Protein AF-A0A3D4AYK6-F1 (afdb_monomer)

Structure (mmCIF, N/CA/C/O backbone):
data_AF-A0A3D4AYK6-F1
#
_entry.id   AF-A0A3D4AYK6-F1
#
loop_
_atom_site.group_PDB
_atom_site.id
_atom_site.type_symbol
_atom_site.label_atom_id
_atom_site.label_alt_id
_atom_site.label_comp_id
_atom_site.label_asym_id
_atom_site.label_entity_id
_atom_site.label_seq_id
_atom_site.pdbx_PDB_ins_code
_atom_site.Cartn_x
_atom_site.Cartn_y
_atom_site.Cartn_z
_atom_site.occupancy
_atom_site.B_iso_or_equiv
_atom_site.auth_seq_id
_atom_site.auth_comp_id
_atom_site.auth_asym_id
_atom_site.auth_atom_id
_atom_site.pdbx_PDB_model_num
ATOM 1 N N . MET A 1 1 ? -18.790 14.478 -2.225 1.00 57.59 1 MET A N 1
ATOM 2 C CA . MET A 1 1 ? -19.234 14.473 -0.810 1.00 57.59 1 MET A CA 1
ATOM 3 C C . MET A 1 1 ? -19.703 13.099 -0.328 1.00 57.59 1 MET A C 1
ATOM 5 O O . MET A 1 1 ? -19.259 12.702 0.737 1.00 57.59 1 MET A O 1
ATOM 9 N N . GLY A 1 2 ? -20.512 12.340 -1.085 1.00 77.00 2 GLY A N 1
ATOM 10 C CA . GLY A 1 2 ? -21.044 11.041 -0.624 1.00 77.00 2 GLY A CA 1
ATOM 11 C C . GLY A 1 2 ? -20.002 9.962 -0.275 1.00 77.00 2 GLY A C 1
ATOM 12 O O . GLY A 1 2 ? -20.134 9.315 0.756 1.00 77.00 2 GLY A O 1
ATOM 13 N N . HIS A 1 3 ? -18.936 9.813 -1.074 1.00 80.19 3 HIS A N 1
ATOM 14 C CA . HIS A 1 3 ? -17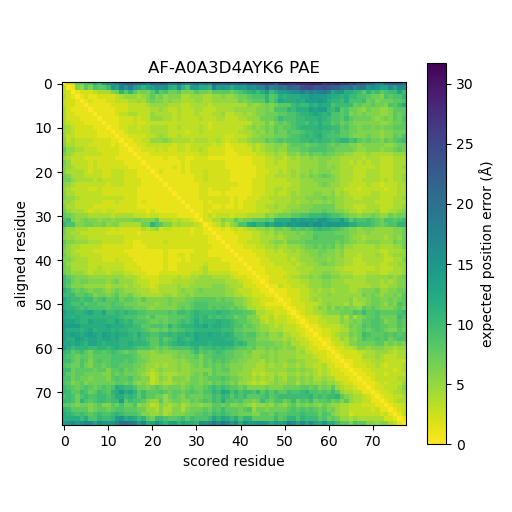.898 8.794 -0.835 1.00 80.19 3 H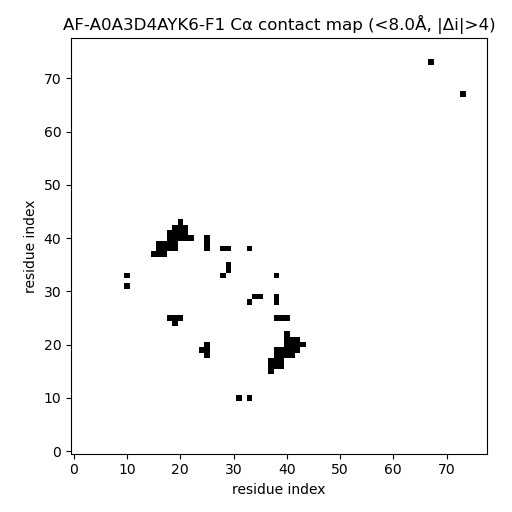IS A CA 1
ATOM 15 C C . HIS A 1 3 ? -17.164 8.966 0.501 1.00 80.19 3 HIS A C 1
ATOM 17 O O . HIS A 1 3 ? -17.000 8.003 1.236 1.00 80.19 3 HIS A O 1
ATOM 23 N N . TYR A 1 4 ? -16.789 10.198 0.850 1.00 83.62 4 TYR A N 1
ATOM 24 C CA . TYR A 1 4 ? -16.083 10.474 2.100 1.00 83.62 4 TYR A CA 1
ATOM 25 C C . TYR A 1 4 ? -16.945 10.159 3.327 1.00 83.62 4 TYR A C 1
ATOM 27 O O . TYR A 1 4 ? -16.479 9.520 4.261 1.00 83.62 4 TYR A O 1
ATOM 35 N N . LEU A 1 5 ? -18.223 10.557 3.315 1.00 87.00 5 LEU A N 1
ATOM 36 C CA . LEU A 1 5 ? -19.139 10.247 4.413 1.00 87.00 5 LEU A CA 1
ATOM 37 C C . LEU A 1 5 ? -19.342 8.734 4.567 1.00 87.00 5 LEU A C 1
ATOM 39 O O . LEU A 1 5 ? -19.362 8.227 5.684 1.00 87.00 5 LEU A O 1
ATOM 43 N N . PHE A 1 6 ? -19.452 8.011 3.452 1.00 90.44 6 PHE A N 1
ATOM 44 C CA . PHE A 1 6 ? -19.553 6.556 3.463 1.00 90.44 6 PHE A CA 1
ATOM 45 C C . PHE A 1 6 ? -18.309 5.895 4.077 1.00 90.44 6 PHE A C 1
ATOM 47 O O . PHE A 1 6 ? -18.442 5.035 4.944 1.00 90.44 6 PHE A O 1
ATOM 54 N N . GLU A 1 7 ? -17.109 6.343 3.702 1.00 87.12 7 GLU A N 1
ATOM 55 C CA . GLU A 1 7 ? -15.857 5.878 4.310 1.00 87.12 7 GLU A CA 1
ATOM 56 C C . GLU A 1 7 ? -15.807 6.173 5.814 1.00 87.12 7 GLU A C 1
ATOM 58 O O . GLU A 1 7 ? -15.433 5.301 6.597 1.00 87.12 7 GLU A O 1
ATOM 63 N N . GLN A 1 8 ? -16.251 7.360 6.242 1.00 87.25 8 GLN A N 1
ATOM 64 C CA . GLN A 1 8 ? -16.347 7.688 7.666 1.00 87.25 8 GLN A CA 1
ATOM 65 C C . GLN A 1 8 ? -17.309 6.746 8.399 1.00 87.25 8 GLN A C 1
ATOM 67 O O . GLN A 1 8 ? -16.967 6.258 9.473 1.00 87.25 8 GLN A O 1
ATOM 72 N N . ILE A 1 9 ? -18.474 6.429 7.824 1.00 90.62 9 ILE A N 1
ATOM 73 C CA . ILE A 1 9 ? -19.421 5.475 8.425 1.00 90.62 9 ILE A CA 1
ATOM 74 C C . ILE A 1 9 ? -18.768 4.099 8.591 1.00 90.62 9 ILE A C 1
ATOM 76 O O . ILE A 1 9 ? -18.855 3.521 9.672 1.00 90.62 9 ILE A O 1
ATOM 80 N N . LEU A 1 10 ? -18.073 3.600 7.563 1.00 89.56 10 LEU A N 1
ATOM 81 C CA . LEU A 1 10 ? -17.399 2.300 7.615 1.00 89.56 10 LEU A CA 1
ATOM 82 C C . LEU A 1 10 ? -16.371 2.221 8.748 1.00 89.56 10 LEU A C 1
ATOM 84 O O . LEU A 1 10 ? -16.314 1.216 9.451 1.00 89.56 10 LEU A O 1
ATOM 88 N N . VAL A 1 11 ? -15.585 3.276 8.957 1.00 90.06 11 VAL A N 1
ATOM 89 C CA . VAL A 1 11 ? -14.554 3.299 10.007 1.00 90.06 11 VAL A CA 1
ATOM 90 C C . VAL A 1 11 ? -15.156 3.240 11.419 1.00 90.06 11 VAL A C 1
ATOM 92 O O . VAL A 1 11 ? -14.537 2.688 12.325 1.00 90.06 11 VAL A O 1
ATOM 95 N N . HIS A 1 12 ? -16.384 3.731 11.604 1.00 89.44 12 HIS A N 1
ATOM 96 C CA . HIS A 1 12 ? -17.076 3.714 12.898 1.00 89.44 12 HIS A CA 1
ATOM 97 C C . HIS A 1 12 ? -17.875 2.429 13.160 1.00 89.44 12 HIS A C 1
ATOM 99 O O . HIS A 1 12 ? -18.402 2.248 14.261 1.00 89.44 12 HIS A O 1
ATOM 105 N N . LEU A 1 13 ? -17.979 1.522 12.184 1.00 91.25 13 LEU A N 1
ATOM 106 C CA . LEU A 1 13 ? -18.624 0.231 12.401 1.00 91.25 13 LEU A CA 1
ATOM 107 C C . LEU A 1 13 ? -17.800 -0.635 13.373 1.00 91.25 13 LEU A C 1
ATOM 109 O O . LEU A 1 13 ? -16.568 -0.567 13.390 1.00 91.25 13 LEU A O 1
ATOM 113 N N . PRO A 1 14 ? -18.454 -1.493 14.178 1.00 91.75 14 PRO A N 1
ATOM 114 C CA . PRO A 1 14 ? -17.809 -2.254 15.247 1.00 91.75 14 PRO A CA 1
ATOM 115 C C . PRO A 1 14 ? -17.043 -3.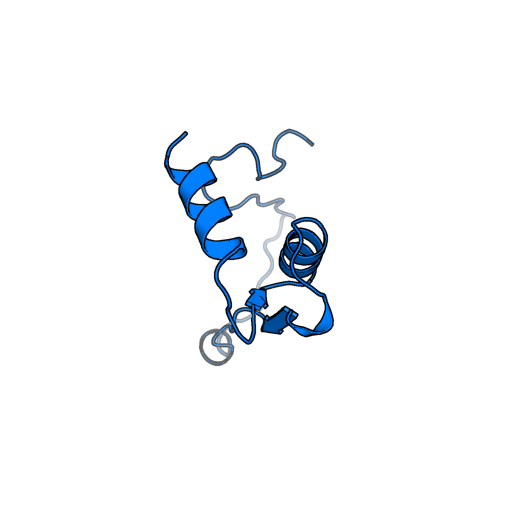483 14.725 1.00 91.75 14 PRO A C 1
ATOM 117 O O . PRO A 1 14 ? -17.220 -4.599 15.214 1.00 91.75 14 PRO A O 1
ATOM 120 N N . PHE A 1 15 ? -16.166 -3.303 13.737 1.00 94.31 15 PHE A N 1
ATOM 121 C CA . PHE A 1 15 ? -15.317 -4.377 13.237 1.00 94.31 15 PHE A CA 1
ATOM 122 C C . PHE A 1 15 ? -14.340 -4.866 14.322 1.00 94.31 15 PHE A C 1
ATOM 124 O O . PHE A 1 15 ? -13.822 -4.100 15.148 1.00 94.31 15 PHE A O 1
ATOM 131 N N . GLY A 1 16 ? -14.081 -6.178 14.322 1.00 95.50 16 GLY A N 1
ATOM 132 C CA . GLY A 1 16 ? -13.113 -6.805 15.227 1.00 95.50 16 GLY A CA 1
ATOM 133 C C . GLY A 1 16 ? -11.660 -6.543 14.823 1.00 95.50 16 GLY A C 1
ATOM 134 O O . GLY A 1 16 ? -10.778 -6.485 15.686 1.00 95.50 16 GLY A O 1
ATOM 135 N N . ARG A 1 17 ? -11.420 -6.371 13.518 1.00 95.06 17 ARG A N 1
ATOM 136 C CA . ARG A 1 17 ? -10.126 -6.038 12.919 1.00 95.06 17 ARG A CA 1
ATOM 137 C C . ARG A 1 17 ? -10.317 -5.112 11.721 1.00 95.06 17 ARG A C 1
ATOM 139 O O . ARG A 1 17 ? -11.295 -5.249 10.991 1.00 95.06 17 ARG A O 1
ATOM 146 N N . PHE A 1 18 ? -9.349 -4.233 11.507 1.00 96.06 18 PHE A N 1
ATOM 147 C CA . PHE A 1 18 ? -9.196 -3.416 10.311 1.00 96.06 18 PHE A CA 1
ATOM 148 C C . PHE A 1 18 ? -7.927 -3.856 9.592 1.00 96.06 18 PHE A C 1
ATOM 150 O O . PHE A 1 18 ? -6.854 -3.885 10.193 1.00 96.06 18 PHE A O 1
ATOM 157 N N . ILE A 1 19 ? -8.053 -4.210 8.316 1.00 96.12 19 ILE A N 1
ATOM 158 C CA . ILE A 1 19 ? -6.921 -4.666 7.512 1.00 96.12 19 ILE A CA 1
ATOM 159 C C . ILE A 1 19 ? -6.379 -3.492 6.706 1.00 96.12 19 ILE A C 1
ATOM 161 O O . ILE A 1 19 ? -7.070 -2.941 5.850 1.00 96.12 19 ILE A O 1
ATOM 165 N N . ALA A 1 20 ? -5.137 -3.111 6.981 1.00 96.62 20 ALA A N 1
ATOM 166 C CA . ALA A 1 20 ? -4.411 -2.100 6.231 1.00 96.62 20 ALA A CA 1
ATOM 167 C C . ALA A 1 20 ? -3.453 -2.767 5.237 1.00 96.62 20 ALA A C 1
ATOM 169 O O . ALA A 1 20 ? -2.729 -3.688 5.595 1.00 96.62 20 ALA A O 1
ATOM 170 N N . VAL A 1 21 ? -3.392 -2.269 4.001 1.00 97.31 21 VAL A N 1
ATOM 171 C CA . VAL A 1 21 ? -2.504 -2.834 2.960 1.00 97.31 21 VAL A CA 1
ATOM 172 C C . VAL A 1 21 ? -1.052 -2.354 3.047 1.00 97.31 21 VAL A C 1
ATOM 174 O O . VAL A 1 21 ? -0.192 -2.771 2.274 1.00 97.31 21 VAL A O 1
ATOM 177 N N . SER A 1 22 ? -0.778 -1.426 3.962 1.00 97.31 22 SER A N 1
ATOM 178 C CA . SER A 1 22 ? 0.543 -0.857 4.221 1.00 97.31 22 SER A CA 1
ATOM 179 C C . SER A 1 22 ? 0.569 -0.206 5.603 1.00 97.31 22 SER A C 1
ATOM 181 O O . SER A 1 22 ? -0.489 0.135 6.144 1.00 97.31 22 SER A O 1
ATOM 183 N N . HIS A 1 23 ? 1.765 0.055 6.136 1.00 96.88 23 HIS A N 1
ATOM 184 C CA . HIS A 1 23 ? 1.916 0.885 7.335 1.00 96.88 23 HIS A CA 1
ATOM 185 C C . HIS A 1 23 ? 1.321 2.282 7.148 1.00 96.88 23 HIS A C 1
ATOM 187 O O . HIS A 1 23 ? 0.591 2.741 8.012 1.00 96.88 23 HIS A O 1
ATOM 193 N N . PHE A 1 24 ? 1.501 2.911 5.981 1.00 94.94 24 PHE A N 1
ATOM 194 C CA . PHE A 1 24 ? 0.916 4.227 5.706 1.00 94.94 24 PHE A CA 1
ATOM 195 C C . PHE A 1 24 ? -0.614 4.238 5.856 1.00 94.94 24 PHE A C 1
ATOM 197 O O . PHE A 1 24 ? -1.191 5.152 6.448 1.00 94.94 24 PHE A O 1
ATOM 204 N N . THR A 1 25 ? -1.290 3.213 5.329 1.00 94.38 25 THR A N 1
ATOM 205 C CA . THR A 1 25 ? -2.743 3.063 5.484 1.00 94.38 25 THR A CA 1
ATOM 206 C C . THR A 1 25 ? -3.121 2.781 6.940 1.00 94.38 25 THR A C 1
ATOM 208 O O . THR A 1 25 ? -4.100 3.344 7.425 1.00 94.38 25 THR A O 1
ATOM 211 N N . GLY A 1 26 ? -2.345 1.950 7.641 1.00 96.19 26 GLY A N 1
ATOM 212 C CA . GLY A 1 26 ? -2.557 1.635 9.056 1.00 96.19 26 GLY A CA 1
ATOM 213 C C . GLY A 1 26 ? -2.442 2.868 9.950 1.00 96.19 26 GLY A C 1
ATOM 214 O O . GLY A 1 26 ? -3.355 3.157 10.718 1.00 96.19 26 GLY A O 1
ATOM 215 N N . ASP A 1 27 ? -1.392 3.662 9.765 1.00 95.38 27 ASP A N 1
ATOM 216 C CA . ASP A 1 27 ? -1.162 4.902 10.509 1.00 95.38 27 ASP A CA 1
ATOM 217 C C . ASP A 1 27 ? -2.287 5.913 10.270 1.00 95.38 27 ASP A C 1
ATOM 219 O O . ASP A 1 27 ? -2.695 6.639 11.178 1.00 95.38 27 ASP A O 1
ATOM 223 N N . ARG A 1 28 ? -2.830 5.961 9.046 1.00 93.62 28 ARG A N 1
ATOM 224 C CA . ARG A 1 28 ? -4.007 6.785 8.754 1.00 93.62 28 ARG A CA 1
ATOM 225 C C . ARG A 1 28 ? -5.241 6.310 9.511 1.00 93.62 28 ARG A C 1
ATOM 227 O O . ARG A 1 28 ? -5.931 7.149 10.077 1.00 93.62 28 ARG A O 1
ATOM 234 N N . LEU A 1 29 ? -5.503 5.006 9.565 1.00 93.38 29 LEU A N 1
ATOM 235 C CA . LEU A 1 29 ? -6.619 4.461 10.347 1.00 93.38 29 LEU A CA 1
ATOM 236 C C . LEU A 1 29 ? -6.466 4.771 11.843 1.00 93.38 29 LEU A C 1
ATOM 238 O O . LEU A 1 29 ? -7.432 5.211 12.465 1.00 93.38 29 LEU A O 1
ATOM 242 N N . ALA A 1 30 ? -5.255 4.635 12.392 1.00 93.06 30 ALA A N 1
ATOM 243 C CA . ALA A 1 30 ? -4.964 4.959 13.791 1.00 93.06 30 ALA A CA 1
ATOM 244 C C . ALA A 1 30 ? -5.246 6.438 14.116 1.00 93.06 30 ALA A C 1
ATOM 246 O O . ALA A 1 30 ? -5.836 6.763 15.146 1.00 93.06 30 ALA A O 1
ATOM 247 N N . ARG A 1 31 ? -4.902 7.349 13.195 1.00 90.62 31 ARG A N 1
ATOM 248 C CA . ARG A 1 31 ? -5.216 8.786 13.316 1.00 90.62 31 ARG A CA 1
ATOM 249 C C . ARG A 1 31 ? -6.711 9.095 13.178 1.00 90.62 31 ARG A C 1
ATOM 251 O O . ARG A 1 31 ? -7.155 10.133 13.661 1.00 90.62 31 ARG A O 1
ATOM 258 N N . HIS A 1 32 ? -7.483 8.219 12.538 1.00 81.50 32 HIS A N 1
ATOM 259 C CA . HIS A 1 32 ? -8.926 8.351 12.313 1.00 81.50 32 HIS A CA 1
ATOM 260 C C . HIS A 1 32 ? -9.743 7.461 13.265 1.00 81.50 32 HIS A C 1
ATOM 262 O O . HIS A 1 32 ? -10.658 6.783 12.821 1.00 81.50 32 HIS A O 1
AT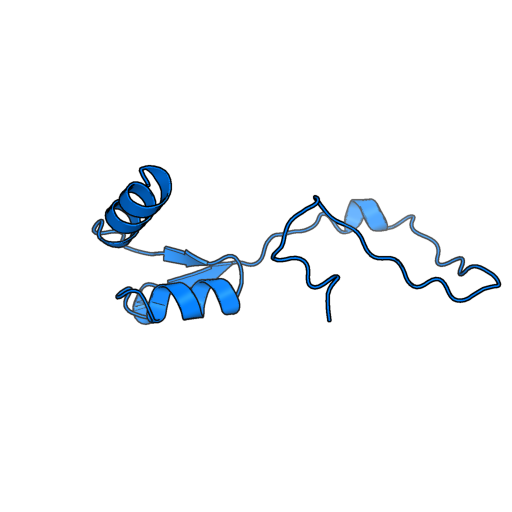OM 268 N N . THR A 1 33 ? -9.395 7.479 14.559 1.00 84.62 33 THR A N 1
ATOM 269 C CA . THR A 1 33 ? -10.118 6.859 15.695 1.00 84.62 33 THR A CA 1
ATOM 270 C C . THR A 1 33 ? -10.150 5.328 15.780 1.00 84.62 33 THR A C 1
ATOM 272 O O . THR A 1 33 ? -10.720 4.795 16.736 1.00 84.62 33 THR A O 1
ATOM 275 N N . VAL A 1 34 ? -9.482 4.593 14.884 1.00 91.75 34 VAL A N 1
ATOM 276 C CA . VAL A 1 34 ? -9.355 3.131 15.016 1.00 91.75 34 VAL A 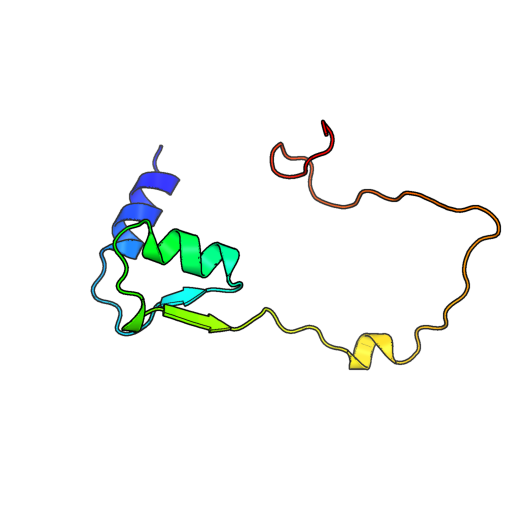CA 1
ATOM 277 C C . VAL A 1 34 ? -8.271 2.787 16.050 1.00 91.75 34 VAL A C 1
ATOM 279 O O . VAL A 1 34 ? -7.126 3.199 15.876 1.00 91.75 34 VAL A O 1
ATOM 282 N N . PRO A 1 35 ? -8.563 1.997 17.103 1.00 93.06 35 PRO A N 1
ATOM 283 C CA . PRO A 1 35 ? -7.538 1.553 18.048 1.00 93.06 35 PRO A CA 1
ATOM 284 C C . PRO A 1 35 ? -6.448 0.732 17.351 1.00 93.06 35 PRO A C 1
ATOM 286 O O . PRO A 1 35 ? -6.772 -0.215 16.632 1.00 93.06 35 PRO A O 1
ATOM 289 N N . GLU A 1 36 ? -5.172 1.020 17.622 1.00 94.06 36 GLU A N 1
ATOM 290 C CA . GLU A 1 36 ? -4.031 0.297 17.027 1.00 94.06 36 GLU A CA 1
ATOM 291 C C . GLU A 1 36 ? -4.123 -1.221 17.229 1.00 94.06 36 GLU A C 1
ATOM 293 O O . GLU A 1 36 ? -3.836 -1.992 16.318 1.00 94.06 36 GLU A O 1
ATOM 298 N N . SER A 1 37 ? -4.636 -1.663 18.381 1.00 95.75 37 SER A N 1
ATOM 299 C CA . SER A 1 37 ? -4.850 -3.082 18.700 1.00 95.75 37 SER A CA 1
ATOM 300 C C . SER A 1 37 ? -5.839 -3.802 17.772 1.00 95.75 37 SER A C 1
ATOM 302 O O . SER A 1 37 ? -5.880 -5.035 17.747 1.00 95.75 37 SER A O 1
ATOM 304 N N . LYS A 1 38 ? -6.651 -3.058 17.013 1.00 95.69 38 LYS A N 1
ATOM 305 C CA . LYS A 1 38 ? -7.569 -3.598 16.004 1.00 95.69 38 LYS A CA 1
ATOM 306 C C . LYS A 1 38 ? -6.992 -3.555 14.590 1.00 95.69 38 LYS A C 1
ATOM 308 O O . LYS A 1 38 ? -7.600 -4.147 13.700 1.00 95.69 38 LYS A O 1
ATOM 313 N N . ILE A 1 39 ? -5.870 -2.882 14.360 1.00 97.06 39 ILE A N 1
ATOM 314 C CA . ILE A 1 39 ? -5.289 -2.713 13.027 1.00 97.06 39 ILE A CA 1
ATOM 315 C C . ILE A 1 39 ? -4.300 -3.848 12.764 1.00 97.06 39 ILE A C 1
ATOM 317 O O . ILE A 1 39 ? -3.423 -4.132 13.573 1.00 97.06 39 ILE A O 1
ATOM 321 N N . VAL A 1 40 ? -4.434 -4.499 11.612 1.00 98.00 40 VAL A N 1
ATOM 322 C CA . VAL A 1 40 ? -3.495 -5.519 11.135 1.00 98.00 40 VAL A CA 1
ATOM 323 C C . VAL A 1 40 ? -3.029 -5.115 9.749 1.00 98.00 40 VAL A C 1
ATOM 325 O O . VAL A 1 40 ? -3.847 -4.834 8.874 1.00 98.00 40 VAL A O 1
ATOM 328 N N . VAL A 1 41 ? -1.715 -5.086 9.540 1.00 97.81 41 VAL A N 1
ATOM 329 C CA . VAL A 1 41 ? -1.145 -4.809 8.221 1.00 97.81 41 VAL A CA 1
ATOM 330 C C . VAL A 1 41 ? -0.985 -6.121 7.460 1.00 97.81 41 VAL A C 1
ATOM 332 O O . VAL A 1 41 ? -0.287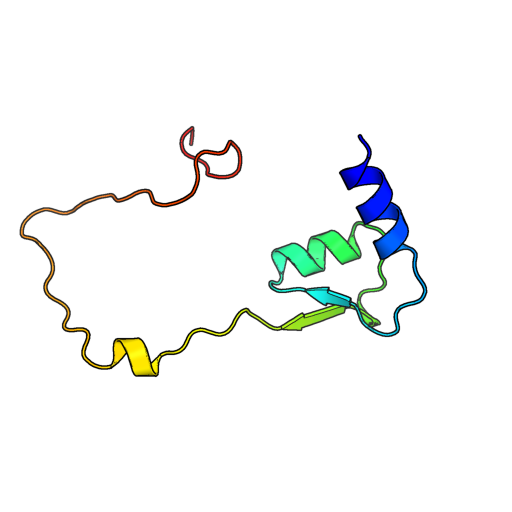 -7.023 7.917 1.00 97.81 41 VAL A O 1
ATOM 335 N N . ILE A 1 42 ? -1.624 -6.218 6.297 1.00 97.62 42 ILE A N 1
ATOM 336 C CA . ILE A 1 42 ? -1.460 -7.318 5.343 1.00 97.62 42 ILE A CA 1
ATOM 337 C C . ILE A 1 42 ? -1.090 -6.695 4.003 1.00 97.62 42 ILE A C 1
ATOM 339 O O . ILE A 1 42 ? -1.932 -6.090 3.346 1.00 97.62 42 ILE A O 1
ATOM 343 N N . TYR A 1 43 ? 0.173 -6.821 3.604 1.00 97.12 43 TYR A N 1
ATOM 344 C CA . TYR A 1 43 ? 0.650 -6.283 2.333 1.00 97.12 43 TYR A CA 1
ATOM 345 C C . TYR A 1 43 ? -0.028 -6.958 1.142 1.00 97.12 43 TYR A C 1
ATOM 347 O O . TYR A 1 43 ? -0.321 -8.154 1.172 1.00 97.12 43 TYR A O 1
ATOM 355 N N . ASN A 1 44 ? -0.233 -6.193 0.070 1.00 96.56 44 ASN A N 1
ATOM 356 C CA . ASN A 1 44 ? -0.693 -6.759 -1.192 1.00 96.56 44 ASN A CA 1
ATOM 357 C C . ASN A 1 44 ? 0.329 -7.783 -1.697 1.00 96.56 44 ASN A C 1
ATOM 359 O O . ASN A 1 44 ? 1.513 -7.471 -1.831 1.00 96.56 44 ASN A O 1
ATOM 363 N N . GLY A 1 45 ? -0.141 -8.994 -1.984 1.00 94.94 45 GLY A N 1
ATOM 364 C CA . GLY A 1 45 ? 0.680 -10.028 -2.597 1.00 94.94 45 GLY A CA 1
ATOM 365 C C . GLY A 1 45 ? 0.976 -9.724 -4.064 1.00 94.94 45 GLY A C 1
ATOM 366 O O . GLY A 1 45 ? 0.203 -9.049 -4.746 1.00 94.94 45 GLY A O 1
ATOM 367 N N . ILE A 1 46 ? 2.090 -10.263 -4.548 1.00 94.12 46 ILE A N 1
ATOM 368 C CA . ILE A 1 46 ? 2.442 -10.326 -5.966 1.00 94.12 46 ILE A CA 1
ATOM 369 C C . ILE A 1 46 ? 2.752 -11.788 -6.274 1.00 94.12 46 ILE A C 1
ATOM 371 O O . ILE A 1 46 ? 3.370 -12.478 -5.461 1.00 94.12 46 ILE A O 1
ATOM 375 N N . ASP A 1 47 ? 2.316 -12.265 -7.436 1.00 95.06 47 ASP A N 1
ATOM 376 C CA . ASP A 1 47 ? 2.759 -13.557 -7.943 1.00 95.06 47 ASP A CA 1
ATOM 377 C C . ASP A 1 47 ? 4.185 -13.426 -8.490 1.00 95.06 47 ASP A C 1
ATOM 379 O O . ASP A 1 47 ? 4.408 -12.982 -9.616 1.00 95.06 47 ASP A O 1
ATOM 383 N N . TYR A 1 48 ? 5.165 -13.788 -7.665 1.00 92.25 48 TYR A N 1
ATOM 384 C CA . TYR A 1 48 ? 6.572 -13.769 -8.058 1.00 92.25 48 TYR A CA 1
ATOM 385 C C . TYR A 1 48 ? 6.910 -14.852 -9.082 1.00 92.25 48 TYR A C 1
ATOM 387 O O . TYR A 1 48 ? 7.868 -14.681 -9.832 1.00 92.25 48 TYR A O 1
ATOM 395 N N . ALA A 1 49 ? 6.12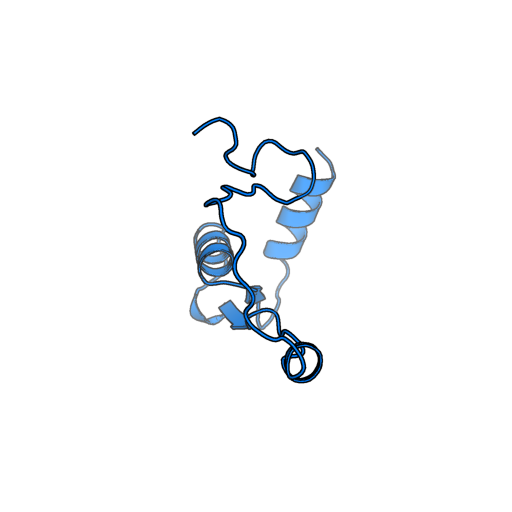7 -15.934 -9.160 1.00 95.12 49 ALA A N 1
ATOM 396 C CA . ALA A 1 49 ? 6.385 -16.994 -10.127 1.00 95.12 49 ALA A CA 1
ATOM 397 C C . ALA A 1 49 ? 6.185 -16.495 -11.566 1.00 95.12 49 ALA A C 1
ATOM 399 O O . ALA A 1 49 ? 6.934 -16.891 -12.458 1.00 95.12 49 ALA A O 1
ATOM 400 N N . ALA A 1 50 ? 5.263 -15.549 -11.771 1.00 93.19 50 ALA A N 1
ATOM 401 C CA . ALA A 1 50 ? 5.073 -14.856 -13.047 1.00 93.19 50 ALA A CA 1
ATOM 402 C C . ALA A 1 50 ? 6.300 -14.032 -13.495 1.00 93.19 50 ALA A C 1
ATOM 404 O O . ALA A 1 50 ? 6.385 -13.636 -14.656 1.00 93.19 50 ALA A O 1
ATOM 405 N N . LEU A 1 51 ? 7.248 -13.766 -12.591 1.00 92.81 51 LEU A N 1
ATOM 406 C CA . LEU A 1 51 ? 8.475 -13.015 -12.862 1.00 92.81 51 LEU A CA 1
ATOM 407 C C . LEU A 1 51 ? 9.713 -13.917 -12.987 1.00 92.81 51 LEU A C 1
ATOM 409 O O . LEU A 1 51 ? 10.797 -13.400 -13.240 1.00 92.81 51 LEU A O 1
ATOM 413 N N . ASN A 1 52 ? 9.586 -15.240 -12.838 1.00 94.19 52 ASN A N 1
ATOM 414 C CA . ASN A 1 52 ? 10.735 -16.156 -12.842 1.00 94.19 52 ASN A CA 1
ATOM 415 C C . ASN A 1 52 ? 11.533 -16.130 -14.155 1.00 94.19 52 ASN A C 1
ATOM 417 O O . ASN A 1 52 ? 12.755 -16.254 -14.133 1.00 94.19 52 ASN A O 1
ATOM 421 N N . ASP A 1 53 ? 10.852 -15.935 -15.286 1.00 94.12 53 ASP A N 1
ATOM 422 C CA . ASP A 1 53 ? 11.487 -15.872 -16.608 1.00 94.12 53 ASP A CA 1
ATOM 423 C C . ASP A 1 53 ? 12.019 -14.471 -16.953 1.00 94.12 53 ASP A C 1
ATOM 425 O O . ASP A 1 53 ? 12.593 -14.266 -18.028 1.00 94.12 53 ASP A O 1
ATOM 429 N N . TYR A 1 54 ? 11.851 -13.489 -16.059 1.00 93.06 54 TYR A N 1
ATOM 430 C CA . TYR A 1 54 ? 12.354 -12.140 -16.280 1.00 93.06 54 TYR A CA 1
ATOM 431 C C . TYR A 1 54 ? 13.885 -12.131 -16.275 1.00 93.06 54 TYR A C 1
ATOM 433 O O . TYR A 1 54 ? 14.539 -12.441 -15.278 1.00 93.06 54 TYR A O 1
ATOM 441 N N . ARG A 1 55 ? 14.471 -11.718 -17.400 1.00 93.31 55 ARG A N 1
ATOM 442 C CA . ARG A 1 55 ? 15.914 -11.515 -17.540 1.00 93.31 55 ARG A CA 1
ATOM 443 C C . ARG A 1 55 ? 16.215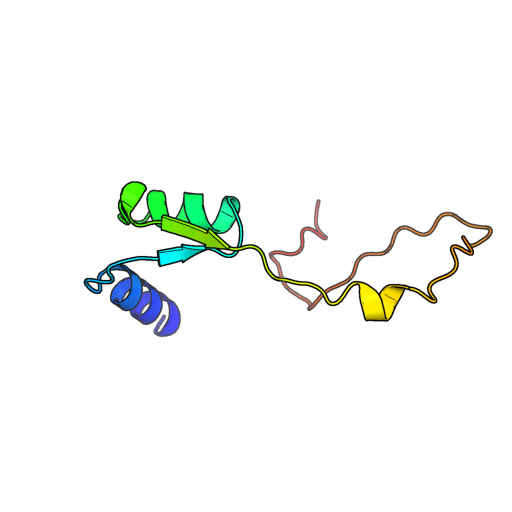 -10.029 -17.492 1.00 93.31 55 ARG A C 1
ATOM 445 O O . ARG A 1 55 ? 15.616 -9.246 -18.224 1.00 93.31 55 ARG A O 1
ATOM 452 N N . HIS A 1 56 ? 17.157 -9.645 -16.639 1.00 90.44 56 HIS A N 1
ATOM 453 C CA . HIS A 1 56 ? 17.600 -8.262 -16.576 1.00 90.44 56 HIS A CA 1
ATOM 454 C C . HIS A 1 56 ? 18.403 -7.905 -17.835 1.00 90.44 56 HIS A C 1
ATOM 456 O O . HIS A 1 56 ? 19.518 -8.387 -18.010 1.00 90.44 56 HIS A O 1
ATOM 462 N N . ASP A 1 57 ? 17.828 -7.055 -18.685 1.00 91.81 57 ASP A N 1
ATOM 463 C CA . ASP A 1 57 ? 18.466 -6.503 -19.885 1.00 91.81 57 ASP A CA 1
ATOM 464 C C . ASP A 1 57 ? 18.325 -4.969 -19.872 1.00 91.81 57 ASP A C 1
ATOM 466 O O . ASP A 1 57 ? 17.339 -4.420 -20.374 1.00 91.81 57 ASP A O 1
ATOM 470 N N . PRO A 1 58 ? 19.218 -4.252 -19.165 1.00 89.94 58 PRO A N 1
ATOM 471 C CA . PRO A 1 58 ? 19.101 -2.808 -19.034 1.00 89.94 58 PRO A CA 1
ATOM 472 C C . PRO A 1 58 ? 19.421 -2.098 -20.363 1.00 89.94 58 PRO A C 1
ATOM 474 O O . PRO A 1 58 ? 20.397 -2.440 -21.032 1.00 89.94 58 PRO A O 1
ATOM 477 N N . PRO A 1 59 ? 18.662 -1.051 -20.736 1.00 91.06 59 PRO A N 1
ATOM 478 C CA . PRO A 1 59 ? 18.938 -0.276 -21.941 1.00 91.06 59 PRO A CA 1
ATOM 479 C C . PRO A 1 59 ? 20.256 0.508 -21.832 1.00 91.06 59 PRO A C 1
ATOM 481 O O . PRO A 1 59 ? 20.698 0.875 -20.745 1.00 91.06 59 PRO A O 1
ATOM 484 N N . LYS A 1 60 ? 20.846 0.857 -22.987 1.00 95.75 60 LYS A N 1
ATOM 485 C CA . LYS A 1 60 ? 22.072 1.681 -23.078 1.00 95.75 60 LYS A CA 1
ATOM 486 C C . LYS A 1 60 ? 21.954 3.020 -22.340 1.00 95.75 60 LYS A C 1
ATOM 488 O O . LYS A 1 60 ? 22.948 3.534 -21.834 1.00 95.75 60 LYS A O 1
ATOM 493 N N . TYR A 1 61 ? 20.758 3.603 -22.331 1.00 96.06 61 TYR A N 1
ATOM 494 C CA . TYR A 1 61 ? 20.484 4.884 -21.695 1.00 96.06 61 TYR A CA 1
ATOM 495 C C . TYR A 1 61 ? 19.693 4.681 -20.412 1.00 96.06 61 TYR A C 1
ATOM 497 O O . TYR A 1 61 ? 18.700 3.953 -20.388 1.00 96.06 61 TYR A O 1
ATOM 505 N N . PHE A 1 62 ? 20.093 5.392 -19.362 1.00 94.62 62 PHE A N 1
ATOM 506 C CA . PHE A 1 62 ? 19.296 5.478 -18.151 1.00 94.62 62 PHE A CA 1
ATOM 507 C C . PHE A 1 62 ? 17.964 6.168 -18.460 1.00 94.62 62 PHE A C 1
ATOM 509 O O . PHE A 1 62 ? 17.939 7.295 -18.954 1.00 94.62 62 PHE A O 1
ATOM 516 N N . THR A 1 63 ? 16.861 5.478 -18.179 1.00 91.94 63 THR A N 1
ATOM 517 C CA . THR A 1 63 ? 15.509 5.993 -18.404 1.00 91.94 63 THR A CA 1
ATOM 518 C C . THR A 1 63 ? 14.840 6.231 -17.063 1.00 91.94 63 THR A C 1
ATOM 520 O O . THR A 1 63 ? 14.627 5.290 -16.301 1.00 91.94 63 THR A O 1
ATOM 523 N N . TYR A 1 64 ? 14.478 7.483 -16.787 1.00 90.44 64 TYR A N 1
ATOM 524 C CA . TYR A 1 64 ? 13.596 7.799 -15.670 1.00 90.44 64 TYR A CA 1
ATOM 525 C C . TYR A 1 64 ? 12.145 7.616 -16.126 1.00 90.44 64 TYR A C 1
ATOM 527 O O . TYR A 1 64 ? 11.677 8.333 -17.009 1.00 90.44 64 TYR A O 1
ATOM 535 N N . CYS A 1 65 ? 11.453 6.619 -15.573 1.00 88.50 65 CYS A N 1
ATOM 536 C CA . CYS A 1 65 ? 10.082 6.283 -15.951 1.00 88.50 65 CYS A CA 1
ATOM 537 C C . CYS A 1 65 ? 9.118 6.590 -14.805 1.00 88.50 65 CYS A C 1
ATOM 539 O O . CYS A 1 65 ? 9.259 6.058 -13.704 1.00 88.50 65 CYS A O 1
ATOM 541 N N . TYR A 1 66 ? 8.110 7.413 -15.094 1.00 89.44 66 TYR A N 1
ATOM 542 C CA . TYR A 1 66 ? 6.954 7.604 -14.232 1.00 89.44 66 TYR A CA 1
ATOM 543 C C . TYR A 1 66 ? 5.783 6.763 -14.746 1.00 89.44 66 TYR A C 1
ATOM 545 O O . TYR A 1 66 ? 5.445 6.835 -15.928 1.00 89.44 66 TYR A O 1
ATOM 553 N N . PHE A 1 67 ? 5.123 6.000 -13.871 1.00 91.75 67 PHE A N 1
ATOM 554 C CA . PHE A 1 67 ? 4.016 5.133 -14.273 1.00 91.75 67 PHE A CA 1
ATOM 555 C C . PHE A 1 67 ? 2.844 5.169 -13.287 1.00 91.75 67 PHE A C 1
ATOM 557 O O . PHE A 1 67 ? 3.008 5.041 -12.074 1.00 91.75 67 PHE A O 1
ATOM 564 N N . GLY A 1 68 ? 1.628 5.294 -13.823 1.00 89.06 68 GLY A N 1
ATOM 565 C CA . GLY A 1 68 ? 0.389 5.222 -13.057 1.00 89.06 68 GLY A CA 1
ATOM 566 C C . GLY A 1 68 ? -0.777 5.935 -13.739 1.00 89.06 68 GLY A C 1
ATOM 567 O O . GLY A 1 68 ? -0.630 6.572 -14.776 1.00 89.06 68 GLY A O 1
ATOM 568 N N . ARG A 1 69 ? -1.965 5.843 -13.133 1.00 90.56 69 ARG A N 1
ATOM 569 C CA . ARG A 1 69 ? -3.130 6.640 -13.548 1.00 90.56 69 ARG A CA 1
ATOM 570 C C . ARG A 1 69 ? -2.866 8.128 -13.321 1.00 90.56 69 ARG A C 1
ATOM 572 O O . ARG A 1 69 ? -2.341 8.482 -12.265 1.00 90.56 69 ARG A O 1
ATOM 579 N N . LEU A 1 70 ? -3.323 8.968 -14.252 1.00 88.44 70 LEU A N 1
ATOM 580 C CA . LEU A 1 70 ? -3.304 10.422 -14.097 1.00 88.44 70 LEU A CA 1
ATOM 581 C C . LEU A 1 70 ? -4.057 10.819 -12.819 1.00 88.44 70 LEU A C 1
ATOM 583 O O . LEU A 1 70 ? -5.223 10.462 -12.636 1.00 88.44 70 LEU A O 1
ATOM 587 N N . GLY A 1 71 ? -3.382 11.531 -11.925 1.00 84.81 71 GLY A N 1
ATOM 588 C CA . GLY A 1 71 ? -3.959 11.995 -10.672 1.00 84.81 71 GLY A CA 1
ATOM 589 C C . GLY A 1 71 ? -2.966 12.840 -9.891 1.00 84.81 71 GLY A C 1
ATOM 590 O O . GLY A 1 71 ? -1.769 12.729 -10.098 1.00 84.81 71 GLY A O 1
ATOM 591 N N . ILE A 1 72 ? -3.462 13.676 -8.985 1.00 83.50 72 ILE A N 1
ATOM 592 C CA . ILE A 1 72 ? -2.625 14.591 -8.192 1.00 83.50 72 ILE A CA 1
ATOM 593 C C . ILE A 1 72 ? -1.762 13.865 -7.147 1.00 83.50 72 ILE A C 1
ATOM 595 O O . ILE A 1 72 ? -0.697 14.327 -6.772 1.00 83.50 72 ILE A O 1
ATOM 599 N N . SER A 1 73 ? -2.178 12.679 -6.692 1.00 86.00 73 SER A N 1
ATOM 600 C CA . SER A 1 73 ? -1.516 11.919 -5.616 1.00 86.00 73 SER A CA 1
ATOM 601 C C . SER A 1 73 ? -0.294 11.122 -6.095 1.00 86.00 73 SER A C 1
ATOM 603 O O . SER A 1 73 ? 0.002 10.043 -5.578 1.00 86.00 73 SER A O 1
ATOM 605 N N . LYS A 1 74 ? 0.306 11.577 -7.187 1.00 88.38 74 LYS A N 1
ATOM 606 C CA . LYS A 1 74 ? 1.286 10.864 -7.998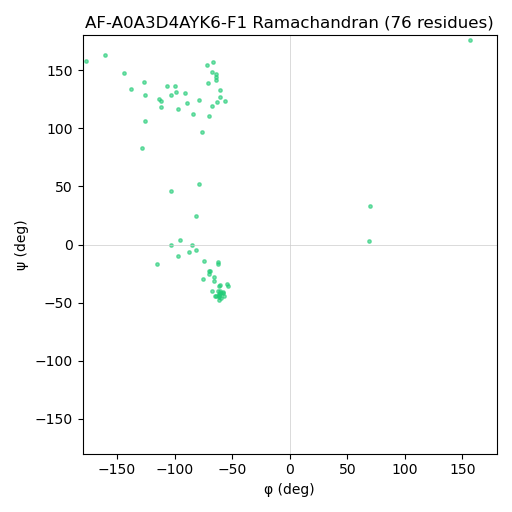 1.00 88.38 74 LYS A CA 1
ATOM 607 C C . LYS A 1 74 ? 2.657 11.531 -7.964 1.00 88.38 74 LYS A C 1
ATOM 609 O O . LYS A 1 74 ? 3.628 10.842 -8.253 1.00 88.38 74 LYS A O 1
ATOM 614 N N . GLY A 1 75 ? 2.726 12.790 -7.523 1.00 88.12 75 GLY A N 1
ATOM 615 C CA . GLY A 1 75 ? 3.978 13.494 -7.247 1.00 88.12 75 GLY A CA 1
ATOM 616 C C . GLY A 1 75 ? 4.777 13.834 -8.501 1.00 88.12 75 GLY A C 1
ATOM 617 O O . GLY A 1 75 ? 5.994 13.772 -8.466 1.00 88.12 75 GLY A O 1
ATOM 618 N N . LEU A 1 76 ? 4.098 14.125 -9.617 1.00 85.12 76 LEU A N 1
ATOM 619 C CA . LEU A 1 76 ? 4.735 14.578 -10.864 1.00 85.12 76 LEU A CA 1
ATOM 620 C C . LEU A 1 76 ? 5.206 16.040 -10.799 1.00 85.12 76 LEU A C 1
ATOM 622 O O . LEU A 1 76 ? 5.925 16.497 -11.680 1.00 85.12 76 LEU A O 1
ATOM 626 N N . ASP A 1 77 ? 4.734 16.770 -9.797 1.00 85.56 77 ASP A N 1
ATOM 627 C CA . ASP A 1 77 ? 4.986 18.180 -9.517 1.00 85.56 77 ASP A CA 1
ATOM 628 C C . ASP A 1 77 ? 6.122 18.413 -8.504 1.00 85.56 77 ASP A C 1
ATOM 630 O O . ASP A 1 77 ? 6.373 19.559 -8.129 1.00 85.56 77 ASP A O 1
ATOM 634 N N . VAL A 1 78 ? 6.790 17.340 -8.067 1.00 76.31 78 VAL A N 1
ATOM 635 C CA . VAL A 1 78 ? 7.918 17.342 -7.119 1.00 76.31 78 VAL A CA 1
ATOM 636 C C . VAL A 1 78 ? 9.228 17.168 -7.874 1.00 76.31 78 VAL A C 1
ATOM 638 O O . VAL A 1 78 ? 10.178 17.916 -7.555 1.00 76.31 78 VAL A O 1
#

Radius of gyration: 18.67 Å; Cα contacts (8 Å, |Δi|>4): 40; chains: 1; bounding box: 43×35×42 Å

Nearest PDB structures (foldseek):
  4xsu-assembly1_B  TM=9.034E-01  e=7.003E-01  Nostoc sp. PCC 7120 = FACHB-418
  4xsu-assembly1_A  TM=9.044E-01  e=7.492E-01  Nostoc sp. PCC 7120 = FACHB-418
  4xsp-assembly1_B  TM=9.334E-01  e=1.050E+00  Nostoc sp. PCC 7120 = FACHB-418
  4xsr-assembly1_B  TM=7.324E-01  e=5.721E-01  Nostoc sp. PCC 7120 = FACHB-418
  3id6-assembly1_C-2  TM=3.422E-01  e=9.715E+00  Saccharolobus solfataricus

pLDDT: mean 91.15, std 6.1, range [57.59, 98.0]

Foldseek 3Di:
DVVVVVVLVVLPPPDQADEAQDVVRLVVSVVSPDPNVRYDYDHDDDDCVVCPPPDDDDDPDDDDDQDDDDDPVRPPVD

Mean predicted aligned error: 5.66 Å

Secondary structure (DSSP, 8-state):
-HHHHHHHHHHHS--S-EEESSHHHHHHHHHTT--GGGEEE-PPP--SGGGTT------SS------S-S-GGG-TT-

Sequence (78 aa):
MGHYLFEQILVHLPFGRFIAVSHFTGDRLARHTVPESKIVVIYNGIDYAALNDYRHDPPKYFTYCYFGRLGISKGLDV

Solvent-accessible surface area (backbone atoms only — not comparable to full-atom values): 5352 Å² total; per-residue (Å²): 115,69,67,61,56,52,52,54,53,60,68,70,49,90,65,82,62,44,81,18,59,36,68,72,52,38,55,50,40,43,75,65,78,39,59,64,93,32,54,42,76,52,67,79,84,75,75,61,74,84,49,68,85,67,71,95,76,80,68,99,62,92,76,90,81,87,86,79,80,93,60,85,96,66,62,89,89,113